Protein AF-A0A8J6TYE4-F1 (afdb_monomer)

Nearest PDB structures (foldseek):
  4r8o-assembly1_A  TM=8.008E-01  e=5.397E-01  Phocaeicola vulgatus ATCC 8482
  4r03-assembly1_A  TM=4.776E-01  e=2.380E-01  Parabacteroides distasonis ATCC 8503
  3dtd-assembly1_F-1  TM=4.925E-01  e=1.224E+00  Bartonella henselae
  3icy-assembly2_B-3  TM=2.908E-01  e=2.356E+00  Chlorobaculum tepidum

Foldseek 3Di:
DKDWDADPVRHTDFIKDKDFDADPVRHTAKIWIWTDDPPDDTHGQQWMWGWDADPVGHTPDIDITHQPPVRD

Secondary structure (DSSP, 8-state):
-EE--B-TTSPBPPEEEEEEEE-TTS-EEEEEEEEE-TTSPPEEEEEEEEEEE-TTS-EEEEEEEE--TT--

Sequence (72 aa):
MFTALSDENESTLGTHQTNYTYDQLNRIKSMEGYNRVLSQNPTSSGYSSNYSFDANGNLASLQRYAKDGNGV

pLDDT: mean 92.21, std 10.63, range [41.62, 98.44]

Organism: NCBI:txid2766479

Radius of gyration: 15.32 Å; Cα contacts (8 Å, |Δi|>4): 128; chains: 1; bounding box: 38×27×39 Å

Solvent-accessible surface area (backbone atoms only — not comparable to full-atom values): 4320 Å² total; per-residue (Å²): 92,78,50,75,49,56,51,99,82,70,48,76,46,79,30,39,33,41,48,74,43,62,48,100,84,74,45,72,34,35,39,43,34,25,41,46,51,89,99,52,79,68,40,78,58,45,40,36,36,41,44,41,58,46,96,88,65,49,82,67,44,79,48,78,46,64,56,45,102,83,71,111

Mean predicted aligned error: 4.62 Å

Structure (mmCIF, N/CA/C/O backbone):
data_AF-A0A8J6TYE4-F1
#
_entry.id   AF-A0A8J6TYE4-F1
#
loop_
_atom_site.group_PDB
_atom_site.id
_atom_site.type_symbol
_atom_site.label_atom_id
_atom_site.label_alt_id
_atom_site.label_comp_id
_atom_site.label_asym_id
_atom_site.label_entity_id
_atom_site.label_seq_id
_atom_site.pdbx_PDB_ins_code
_atom_site.Cartn_x
_atom_site.Cartn_y
_atom_site.Cartn_z
_atom_site.occupancy
_atom_site.B_iso_or_equiv
_atom_site.auth_seq_id
_atom_site.auth_comp_id
_atom_site.auth_asym_id
_atom_site.auth_atom_id
_atom_site.pdbx_PDB_model_num
ATOM 1 N N . MET A 1 1 ? 1.756 5.638 -2.339 1.00 94.00 1 MET A N 1
ATOM 2 C CA . MET A 1 1 ? 3.205 5.426 -2.134 1.00 94.00 1 MET A CA 1
ATOM 3 C C . MET A 1 1 ? 3.823 4.979 -3.449 1.00 94.00 1 MET A C 1
ATOM 5 O O . MET A 1 1 ? 3.178 4.219 -4.158 1.00 94.00 1 MET A O 1
ATOM 9 N N . PHE A 1 2 ? 5.027 5.448 -3.775 1.00 94.00 2 PHE A N 1
ATOM 10 C CA . PHE A 1 2 ? 5.778 5.011 -4.956 1.00 94.00 2 PHE A CA 1
ATOM 11 C C . PHE A 1 2 ? 7.092 4.369 -4.522 1.00 94.00 2 PHE A C 1
ATOM 13 O O . PHE A 1 2 ? 7.745 4.873 -3.608 1.00 94.00 2 PHE A O 1
ATOM 20 N N . THR A 1 3 ? 7.474 3.293 -5.197 1.00 94.88 3 THR A N 1
ATOM 21 C CA . THR A 1 3 ? 8.727 2.575 -4.981 1.00 94.88 3 THR A CA 1
ATOM 22 C C . THR A 1 3 ? 9.421 2.420 -6.324 1.00 94.88 3 THR A C 1
ATOM 24 O O . THR A 1 3 ? 8.902 1.761 -7.222 1.00 94.88 3 THR A O 1
ATOM 27 N N . ALA A 1 4 ? 10.580 3.056 -6.458 1.00 93.88 4 ALA A N 1
ATOM 28 C CA . ALA A 1 4 ? 11.473 2.902 -7.597 1.00 93.88 4 ALA A CA 1
ATOM 29 C C . ALA A 1 4 ? 12.692 2.091 -7.149 1.00 93.88 4 ALA A C 1
ATOM 31 O O . ALA A 1 4 ? 13.190 2.291 -6.041 1.00 93.88 4 ALA A O 1
ATOM 32 N N . LEU A 1 5 ? 13.133 1.164 -7.993 1.00 92.62 5 LEU A N 1
ATOM 33 C CA . LEU A 1 5 ? 14.241 0.251 -7.723 1.00 92.62 5 LEU A CA 1
ATOM 34 C C . LEU A 1 5 ? 15.151 0.203 -8.951 1.00 92.62 5 LEU A C 1
ATOM 36 O O . LEU A 1 5 ? 14.682 0.407 -10.071 1.00 92.62 5 LEU A O 1
ATOM 40 N N . SER A 1 6 ? 16.418 -0.123 -8.734 1.00 95.94 6 SER A N 1
ATOM 41 C CA . SER A 1 6 ? 17.346 -0.535 -9.786 1.00 95.94 6 SER A CA 1
ATOM 42 C C . SER A 1 6 ? 17.879 -1.928 -9.460 1.00 95.94 6 SER A C 1
ATOM 44 O O . SER A 1 6 ? 17.857 -2.335 -8.296 1.00 95.94 6 SER A O 1
ATOM 46 N N . ASP A 1 7 ? 18.311 -2.668 -10.475 1.00 95.25 7 ASP A N 1
ATOM 47 C CA . ASP A 1 7 ? 19.001 -3.942 -10.281 1.00 95.25 7 ASP A CA 1
ATOM 48 C C . ASP A 1 7 ? 20.467 -3.743 -9.844 1.00 95.25 7 ASP A C 1
ATOM 50 O O . ASP A 1 7 ? 20.937 -2.621 -9.641 1.00 95.25 7 ASP A O 1
ATOM 54 N N . GLU A 1 8 ? 21.200 -4.848 -9.690 1.00 96.75 8 GLU A N 1
ATOM 55 C CA . GLU A 1 8 ? 22.612 -4.844 -9.277 1.00 96.75 8 GLU A CA 1
ATOM 56 C C . GLU A 1 8 ? 23.551 -4.158 -10.288 1.00 96.75 8 GLU A C 1
ATOM 58 O O . GLU A 1 8 ? 24.678 -3.820 -9.937 1.00 96.75 8 GLU A O 1
ATOM 63 N N . ASN A 1 9 ? 23.092 -3.920 -11.520 1.00 97.00 9 ASN A N 1
ATOM 64 C CA . ASN A 1 9 ? 23.831 -3.226 -12.575 1.00 97.00 9 ASN A CA 1
ATOM 65 C C . ASN A 1 9 ? 23.362 -1.771 -12.755 1.00 97.00 9 ASN A C 1
ATOM 67 O O . ASN A 1 9 ? 23.628 -1.169 -13.795 1.00 97.00 9 ASN A O 1
ATOM 71 N N . GLU A 1 10 ? 22.631 -1.220 -11.780 1.00 93.31 10 GLU A N 1
ATOM 72 C CA . GLU A 1 10 ? 22.029 0.121 -11.819 1.00 93.31 10 GLU A CA 1
ATOM 73 C C . GLU A 1 10 ? 20.978 0.314 -12.930 1.00 93.31 10 GLU A C 1
ATOM 75 O O . GLU A 1 10 ? 20.545 1.437 -13.204 1.00 93.31 10 GLU A O 1
ATOM 80 N N . SER A 1 11 ? 20.492 -0.774 -13.536 1.00 94.62 11 SER A N 1
ATOM 81 C CA . SER A 1 11 ? 19.405 -0.713 -14.508 1.00 94.62 11 SER A CA 1
ATOM 82 C C . SER A 1 11 ? 18.086 -0.455 -13.791 1.00 94.62 11 SER A C 1
ATOM 84 O O . SER A 1 11 ? 17.725 -1.159 -12.847 1.00 94.62 11 SER A O 1
ATOM 86 N N . THR A 1 12 ? 17.338 0.555 -14.233 1.00 90.88 12 THR A N 1
ATOM 87 C CA . THR A 1 12 ? 16.065 0.927 -13.606 1.00 90.88 12 THR A CA 1
ATOM 88 C C . THR A 1 12 ? 15.016 -0.166 -13.795 1.00 90.88 12 THR A C 1
ATOM 90 O O . THR A 1 12 ? 14.692 -0.537 -14.926 1.00 90.88 12 THR A O 1
ATOM 93 N N . LEU A 1 13 ? 14.418 -0.620 -12.697 1.00 91.31 13 LEU A N 1
ATOM 94 C CA . LEU A 1 13 ? 13.256 -1.502 -12.695 1.00 91.31 13 LEU A CA 1
ATOM 95 C C . LEU A 1 13 ? 11.963 -0.677 -12.721 1.00 91.31 13 LEU A C 1
ATOM 97 O O . LEU A 1 13 ? 11.939 0.505 -12.373 1.00 91.31 13 LEU A O 1
ATOM 101 N N . GLY A 1 14 ? 10.862 -1.303 -13.142 1.00 90.19 14 GLY A N 1
ATOM 102 C CA . GLY A 1 14 ? 9.562 -0.636 -13.208 1.00 90.19 14 GLY A CA 1
ATOM 103 C C . GLY A 1 14 ? 9.132 -0.068 -11.851 1.00 90.19 14 GLY A C 1
ATOM 104 O O . GLY A 1 14 ? 9.153 -0.772 -10.841 1.00 90.19 14 GLY A O 1
ATOM 105 N N . THR A 1 15 ? 8.705 1.197 -11.830 1.00 94.00 15 THR A N 1
ATOM 106 C CA . THR A 1 15 ? 8.195 1.839 -10.613 1.00 94.00 15 THR A CA 1
ATOM 107 C C . THR A 1 15 ? 6.878 1.196 -10.194 1.00 94.00 15 THR A C 1
ATOM 109 O O . THR A 1 15 ? 5.921 1.1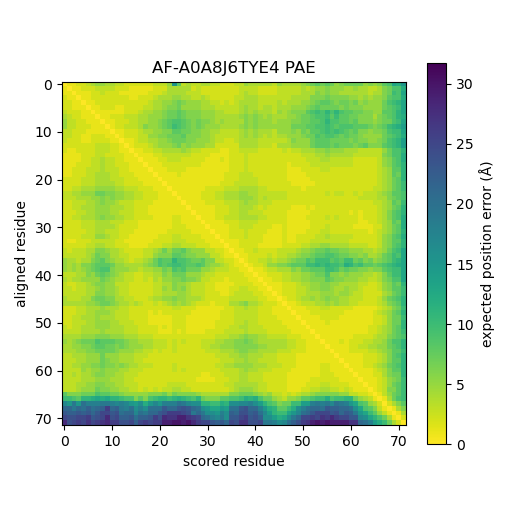35 -10.972 1.00 94.00 15 THR A O 1
ATOM 112 N N . HIS A 1 16 ? 6.796 0.778 -8.934 1.00 94.75 16 HIS A N 1
ATOM 113 C CA . HIS A 1 16 ? 5.557 0.301 -8.332 1.00 94.75 16 HIS A CA 1
ATOM 114 C C . HIS A 1 16 ? 4.852 1.437 -7.590 1.00 94.75 16 HIS A C 1
ATOM 116 O O . HIS A 1 16 ? 5.475 2.237 -6.889 1.00 94.75 16 HIS A O 1
ATOM 122 N N . GLN A 1 17 ? 3.539 1.526 -7.757 1.00 95.25 17 GLN A N 1
ATOM 123 C CA . GLN A 1 17 ? 2.671 2.451 -7.044 1.00 95.25 17 GLN A CA 1
ATOM 124 C C . GLN A 1 17 ? 1.716 1.646 -6.169 1.00 95.25 17 GLN A C 1
ATOM 126 O O . GLN A 1 17 ? 0.944 0.838 -6.670 1.00 95.25 17 GLN A O 1
ATOM 131 N N . THR A 1 18 ? 1.703 1.923 -4.869 1.00 96.19 18 THR A N 1
ATOM 132 C CA . THR A 1 18 ? 0.693 1.387 -3.953 1.00 96.19 18 THR A CA 1
ATOM 133 C C . THR A 1 18 ? -0.269 2.483 -3.513 1.00 96.19 18 THR A C 1
ATOM 135 O O . THR A 1 18 ? 0.151 3.500 -2.950 1.00 96.19 18 THR A O 1
ATOM 138 N N . ASN A 1 19 ? -1.561 2.263 -3.733 1.00 96.62 19 ASN A N 1
ATOM 139 C CA . ASN A 1 19 ? -2.635 3.109 -3.229 1.00 96.62 19 ASN A CA 1
ATOM 140 C C . ASN A 1 19 ? -3.205 2.508 -1.944 1.00 96.62 19 ASN A C 1
ATOM 142 O O . ASN A 1 19 ? -3.488 1.313 -1.894 1.00 96.62 19 ASN A O 1
ATOM 146 N N . TYR A 1 20 ? -3.396 3.351 -0.930 1.00 97.81 20 TYR A N 1
ATOM 147 C CA . TYR A 1 20 ? -4.014 2.976 0.339 1.00 97.81 20 TYR A CA 1
ATOM 148 C C . TYR A 1 20 ? -5.284 3.789 0.551 1.00 97.81 20 TYR A C 1
ATOM 150 O O . TYR A 1 20 ? -5.290 4.999 0.312 1.00 97.81 20 TYR A O 1
ATOM 158 N N . THR A 1 21 ? -6.340 3.139 1.030 1.00 98.19 21 THR A N 1
ATOM 159 C CA . THR A 1 21 ? -7.520 3.825 1.563 1.00 98.19 21 THR A CA 1
ATOM 160 C C . THR A 1 21 ? -7.610 3.604 3.058 1.00 98.19 21 THR A C 1
ATOM 162 O O . THR A 1 21 ? -7.083 2.620 3.582 1.00 98.19 21 THR A O 1
ATOM 165 N N . TYR A 1 22 ? -8.279 4.523 3.743 1.00 98.19 22 TYR A N 1
ATOM 166 C CA . TYR A 1 22 ? -8.346 4.536 5.194 1.00 98.19 22 TYR A CA 1
ATOM 167 C C . TYR A 1 22 ? -9.791 4.606 5.672 1.00 98.19 22 TYR A C 1
ATOM 169 O O . TYR A 1 22 ? -10.679 5.083 4.960 1.00 98.19 22 TYR A O 1
ATOM 177 N N . ASP A 1 23 ? -10.024 4.107 6.878 1.00 96.62 23 ASP A N 1
ATOM 178 C CA . ASP A 1 23 ? -11.259 4.353 7.609 1.00 96.62 23 ASP A CA 1
ATOM 179 C C . ASP A 1 23 ? -11.212 5.685 8.385 1.00 96.62 23 ASP A C 1
ATOM 181 O O . ASP A 1 23 ? -10.234 6.432 8.335 1.00 96.62 23 ASP A O 1
ATOM 185 N N . GLN A 1 24 ? -12.288 5.988 9.116 1.00 97.31 24 GLN A N 1
ATOM 186 C CA . GLN A 1 24 ? -12.422 7.225 9.900 1.00 97.31 24 GLN A CA 1
ATOM 187 C C . GLN A 1 24 ? -11.391 7.360 11.032 1.00 97.31 24 GLN A C 1
ATOM 189 O O . GLN A 1 24 ? -11.200 8.458 11.547 1.00 97.31 24 GLN A O 1
ATOM 194 N N . LEU A 1 25 ? -10.734 6.265 11.425 1.00 97.31 25 LEU A N 1
ATOM 195 C CA . LEU A 1 25 ? -9.711 6.235 12.469 1.00 97.31 25 LEU A CA 1
ATOM 196 C C . LEU A 1 25 ? -8.292 6.213 11.878 1.00 97.31 25 LEU A C 1
ATOM 198 O O . LEU A 1 25 ? -7.338 5.899 12.587 1.00 97.31 25 LEU A O 1
ATOM 202 N N . ASN A 1 26 ? -8.142 6.548 10.591 1.00 97.56 26 ASN A N 1
ATOM 203 C CA . ASN A 1 26 ? -6.877 6.533 9.852 1.00 97.56 26 ASN A CA 1
ATOM 204 C C . ASN A 1 26 ? -6.197 5.153 9.803 1.00 97.56 26 ASN A C 1
ATOM 206 O O . ASN A 1 26 ? -4.977 5.059 9.661 1.00 97.56 26 ASN A O 1
ATOM 210 N N . ARG A 1 27 ? -6.967 4.065 9.886 1.00 97.56 27 ARG A N 1
ATOM 211 C CA . ARG A 1 27 ? -6.453 2.699 9.707 1.00 97.56 27 ARG A CA 1
ATOM 212 C C . ARG A 1 27 ? -6.637 2.268 8.259 1.00 97.56 27 ARG A C 1
ATOM 214 O O . ARG A 1 27 ? -7.631 2.623 7.631 1.00 97.56 27 ARG A O 1
ATOM 221 N N . ILE A 1 28 ? -5.694 1.497 7.723 1.00 97.94 28 ILE A N 1
ATOM 222 C CA . ILE A 1 28 ? -5.724 1.054 6.321 1.00 97.94 28 ILE A CA 1
ATOM 223 C C . ILE A 1 28 ? -6.903 0.101 6.103 1.00 97.94 28 ILE A C 1
ATOM 225 O O . ILE A 1 28 ? -6.981 -0.937 6.747 1.00 97.94 28 ILE A O 1
ATOM 229 N N . LYS A 1 29 ? -7.784 0.435 5.160 1.00 97.88 29 LYS A N 1
ATOM 230 C CA . LYS A 1 29 ? -8.962 -0.342 4.749 1.00 97.88 29 LYS A CA 1
ATOM 231 C C . LYS A 1 29 ? -8.701 -1.173 3.497 1.00 97.88 29 LYS A C 1
ATOM 233 O O . LYS A 1 29 ? -9.157 -2.312 3.401 1.00 97.88 29 LYS A O 1
ATOM 238 N N . SER A 1 30 ? -7.984 -0.608 2.531 1.00 97.94 30 SER A N 1
ATOM 239 C CA . SER A 1 30 ? -7.588 -1.318 1.318 1.00 97.94 30 SER A CA 1
ATOM 240 C C . SER A 1 30 ? -6.208 -0.889 0.845 1.00 97.94 30 SER A C 1
ATOM 242 O O . SER A 1 30 ? -5.765 0.234 1.095 1.00 97.94 30 SER A O 1
ATOM 244 N N . MET A 1 31 ? -5.546 -1.813 0.161 1.00 97.81 31 MET A N 1
ATOM 245 C CA . MET A 1 31 ? -4.277 -1.630 -0.525 1.00 97.81 31 MET A CA 1
ATOM 246 C C . MET A 1 31 ? -4.424 -2.154 -1.953 1.00 97.81 31 MET A C 1
ATOM 248 O O . MET A 1 31 ? -4.845 -3.292 -2.147 1.00 97.81 31 MET A O 1
ATOM 252 N N . GLU A 1 32 ? -4.032 -1.361 -2.943 1.00 97.00 32 GLU A N 1
ATOM 253 C CA . GLU A 1 32 ? -4.003 -1.767 -4.351 1.00 97.00 32 GLU A CA 1
ATOM 254 C C . GLU A 1 32 ? -2.661 -1.396 -4.982 1.00 97.00 32 GLU A C 1
ATOM 256 O O . GLU A 1 32 ? -2.214 -0.250 -4.884 1.00 97.00 32 GLU A O 1
ATOM 261 N N . GLY A 1 33 ? -2.012 -2.375 -5.614 1.00 95.44 33 GLY A N 1
ATOM 262 C CA . GLY A 1 33 ? -0.750 -2.193 -6.319 1.00 95.44 33 GLY A CA 1
ATOM 263 C C . GLY A 1 33 ? -0.939 -1.934 -7.813 1.00 95.44 33 GLY A C 1
ATOM 264 O O . GLY A 1 33 ? -1.797 -2.529 -8.467 1.00 95.44 33 GLY A O 1
ATOM 265 N N . TYR A 1 34 ? -0.089 -1.075 -8.365 1.00 95.06 34 TYR A N 1
ATOM 266 C CA . TYR A 1 34 ? -0.081 -0.683 -9.767 1.00 95.06 34 TYR A CA 1
ATOM 267 C C . TYR A 1 34 ? 1.350 -0.631 -10.310 1.00 95.06 34 TYR A C 1
ATOM 269 O O . TYR A 1 34 ? 2.266 -0.154 -9.641 1.00 95.06 34 TYR A O 1
ATOM 277 N N . ASN A 1 35 ? 1.534 -1.060 -11.556 1.00 94.12 35 ASN A N 1
ATOM 278 C CA . ASN A 1 35 ? 2.752 -0.817 -12.319 1.00 94.12 35 ASN A CA 1
ATOM 279 C C . ASN A 1 35 ? 2.656 0.564 -12.976 1.00 94.12 35 ASN A C 1
AT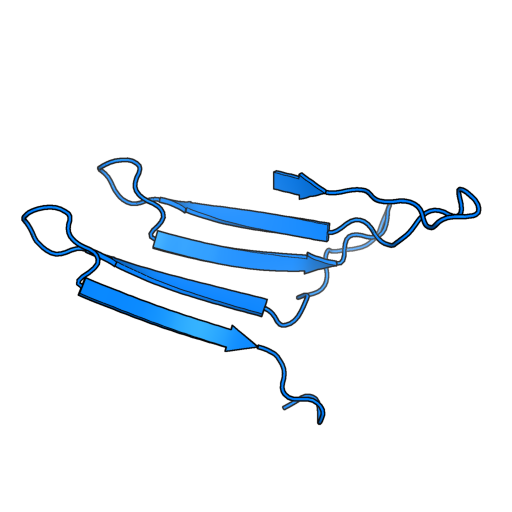OM 281 O O . ASN A 1 35 ? 1.685 0.868 -13.682 1.00 94.12 35 ASN A O 1
ATOM 285 N N . ARG A 1 36 ? 3.662 1.410 -12.744 1.00 92.00 36 ARG A N 1
ATOM 286 C CA . ARG A 1 36 ? 3.701 2.795 -13.219 1.00 92.00 36 ARG A CA 1
ATOM 287 C C . ARG A 1 36 ? 4.734 2.941 -14.331 1.00 92.00 36 ARG A C 1
ATOM 289 O O . ARG A 1 36 ? 5.926 2.756 -14.111 1.00 92.00 36 ARG A O 1
ATOM 296 N N . VAL A 1 37 ? 4.269 3.382 -15.496 1.00 90.12 37 VAL A N 1
ATOM 297 C CA . VAL A 1 37 ? 5.118 3.845 -16.600 1.00 90.12 37 VAL A CA 1
ATOM 298 C C . VAL A 1 37 ? 4.828 5.325 -16.841 1.00 90.12 37 VAL A C 1
ATOM 300 O O . VAL A 1 37 ? 3.672 5.758 -16.776 1.00 90.12 37 VAL A O 1
ATOM 303 N N . LEU A 1 38 ? 5.878 6.121 -17.063 1.00 86.19 38 LEU A N 1
ATOM 304 C CA . LEU A 1 38 ? 5.736 7.548 -17.356 1.00 86.19 38 LEU A CA 1
ATOM 305 C C . LEU A 1 38 ? 4.865 7.748 -18.602 1.00 86.19 38 LEU A C 1
ATOM 307 O O . LEU A 1 38 ? 4.959 6.994 -19.568 1.00 86.19 38 LEU A O 1
ATOM 311 N N . SER A 1 39 ? 4.000 8.762 -18.556 1.00 89.75 39 SER A N 1
ATOM 312 C CA . SER A 1 39 ? 3.071 9.111 -19.643 1.00 89.75 39 SER A CA 1
ATOM 313 C C . SER A 1 39 ? 2.048 8.027 -20.019 1.00 89.75 39 SER A C 1
ATOM 315 O O . SER A 1 39 ? 1.398 8.139 -21.054 1.00 89.75 39 SER A O 1
ATOM 3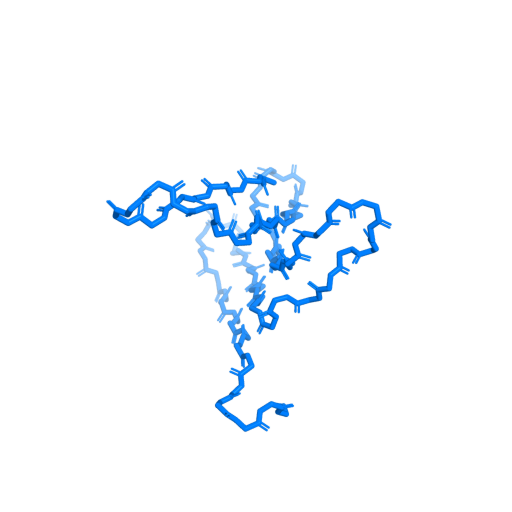17 N N . GLN A 1 40 ? 1.859 7.004 -19.181 1.00 90.94 40 GLN A N 1
ATOM 318 C CA . GLN A 1 40 ? 0.820 5.985 -19.348 1.00 90.94 40 GLN A CA 1
ATOM 319 C C . GLN A 1 40 ? -0.110 5.950 -18.135 1.00 90.94 40 GLN A C 1
ATOM 321 O O . GLN A 1 40 ? 0.245 6.410 -17.045 1.00 90.94 40 GLN A O 1
ATOM 326 N N . ASN A 1 41 ? -1.304 5.384 -18.307 1.00 92.12 41 ASN A N 1
ATOM 327 C CA . ASN A 1 41 ? -2.172 5.084 -17.172 1.00 92.12 41 ASN A CA 1
ATOM 328 C C . ASN A 1 41 ? -1.565 3.935 -16.346 1.00 92.12 41 ASN A C 1
ATOM 330 O O . ASN A 1 41 ? -1.056 2.980 -16.937 1.00 92.12 41 ASN A O 1
ATOM 334 N N . PRO A 1 42 ? -1.594 4.002 -15.000 1.00 92.00 42 PRO A N 1
ATOM 335 C CA . PRO A 1 42 ? -1.155 2.890 -14.163 1.00 92.00 42 PRO A CA 1
ATOM 336 C C . PRO A 1 42 ? -1.951 1.622 -14.487 1.00 92.00 42 PRO A C 1
ATOM 338 O O . PRO A 1 42 ? -3.173 1.669 -14.625 1.00 92.00 42 PRO A O 1
ATOM 341 N N . THR A 1 43 ? -1.262 0.489 -14.587 1.00 93.44 43 THR A N 1
ATOM 342 C CA . THR A 1 43 ? -1.901 -0.820 -14.790 1.00 93.44 43 THR A CA 1
ATOM 343 C C . THR A 1 43 ? -1.901 -1.586 -13.477 1.00 93.44 43 THR A C 1
ATOM 345 O O . THR A 1 43 ? -0.955 -1.459 -12.705 1.00 93.44 43 THR A O 1
ATOM 348 N N . SER A 1 44 ? -2.953 -2.356 -13.185 1.00 92.75 44 SER A N 1
ATOM 349 C CA . SER A 1 44 ? -2.994 -3.154 -11.951 1.00 92.75 44 SER A CA 1
ATOM 350 C C . SER A 1 44 ? -1.789 -4.092 -11.892 1.00 92.75 44 SER A C 1
ATOM 352 O O . SER A 1 44 ? -1.508 -4.809 -12.854 1.00 92.75 44 SER A O 1
ATOM 354 N N . SER A 1 45 ? -1.084 -4.104 -10.758 1.00 91.44 45 SER A N 1
ATOM 355 C CA . SER A 1 45 ? 0.012 -5.050 -10.537 1.00 91.44 45 SER A CA 1
ATOM 356 C C . SER A 1 45 ? -0.499 -6.456 -10.219 1.00 91.44 45 SER A C 1
ATOM 358 O O . SER A 1 45 ? 0.305 -7.366 -10.054 1.00 91.44 45 SER A O 1
ATOM 360 N N . GLY A 1 46 ? -1.819 -6.636 -10.093 1.00 90.88 46 GLY A N 1
ATOM 361 C CA . GLY A 1 46 ? -2.442 -7.907 -9.733 1.00 90.88 46 GLY A CA 1
ATOM 362 C C . GLY A 1 46 ? -2.374 -8.238 -8.243 1.00 90.88 46 GLY A C 1
ATOM 363 O O . GLY A 1 46 ? -2.826 -9.307 -7.856 1.00 90.88 46 GLY A O 1
ATOM 364 N N . TYR A 1 47 ? -1.842 -7.341 -7.409 1.00 91.44 47 TYR A N 1
ATOM 365 C CA . TYR A 1 47 ? -1.787 -7.516 -5.959 1.00 91.44 47 TYR A CA 1
ATOM 366 C C . TYR A 1 47 ? -2.682 -6.487 -5.275 1.00 91.44 47 TYR A C 1
ATOM 368 O O . TYR A 1 47 ? -2.543 -5.282 -5.503 1.00 91.44 47 TYR A O 1
ATOM 376 N N . SER A 1 48 ? -3.581 -6.950 -4.413 1.00 96.12 48 SER A N 1
ATOM 377 C CA . SER A 1 48 ? -4.409 -6.083 -3.576 1.00 96.12 48 SER A CA 1
ATOM 378 C C . SER A 1 48 ? -4.751 -6.749 -2.248 1.00 96.12 48 SER A C 1
ATOM 380 O O . SER A 1 48 ? -4.560 -7.952 -2.046 1.00 96.12 48 SER A O 1
ATOM 382 N N . SER A 1 49 ? -5.195 -5.958 -1.279 1.00 97.56 49 SER A N 1
ATOM 383 C CA . SER A 1 49 ? -5.600 -6.453 0.032 1.00 97.56 49 SER A CA 1
ATOM 384 C C . SER A 1 49 ? -6.710 -5.605 0.633 1.00 97.56 49 SER A C 1
ATOM 386 O O . SER A 1 49 ? -6.696 -4.383 0.504 1.00 97.56 49 SER A O 1
ATOM 388 N N . ASN A 1 50 ? -7.637 -6.261 1.328 1.00 98.25 50 ASN A N 1
ATOM 389 C CA . ASN A 1 50 ? -8.697 -5.619 2.099 1.00 98.25 50 ASN A CA 1
ATOM 390 C C . ASN A 1 50 ? -8.576 -6.001 3.572 1.00 98.25 50 ASN A C 1
ATOM 392 O O . ASN A 1 50 ? -8.336 -7.166 3.909 1.00 98.25 50 ASN A O 1
ATOM 396 N N . TYR A 1 51 ? -8.788 -5.011 4.431 1.00 98.44 51 TYR A N 1
ATOM 397 C CA . TYR A 1 51 ? -8.642 -5.111 5.875 1.00 98.44 51 TYR A CA 1
ATOM 398 C C . TYR A 1 51 ? -9.949 -4.682 6.542 1.00 98.44 51 TYR A C 1
ATOM 400 O O . TYR A 1 51 ? -10.591 -3.719 6.119 1.00 98.44 51 TYR A O 1
ATOM 408 N N . SER A 1 52 ? -10.334 -5.380 7.606 1.00 98.12 52 SER A N 1
ATOM 409 C CA . SER A 1 52 ? -11.368 -4.906 8.525 1.00 98.12 52 SER A CA 1
ATOM 410 C C . SER A 1 52 ? -10.882 -5.036 9.956 1.00 98.12 52 SER A C 1
ATOM 412 O O . SER A 1 52 ? -10.042 -5.885 10.259 1.00 98.12 52 SER A O 1
ATOM 414 N N . PHE A 1 53 ? -11.409 -4.185 1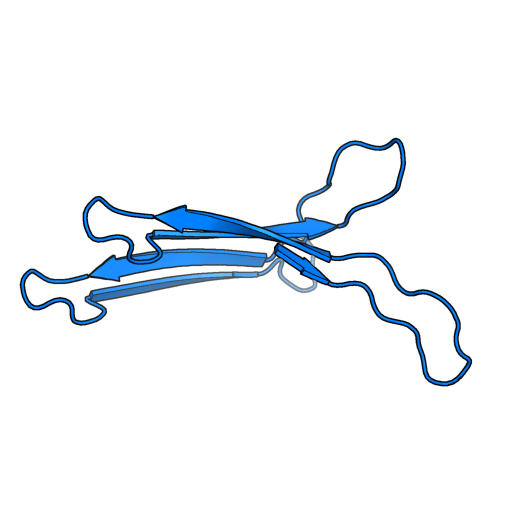0.828 1.00 98.44 53 PHE A N 1
ATOM 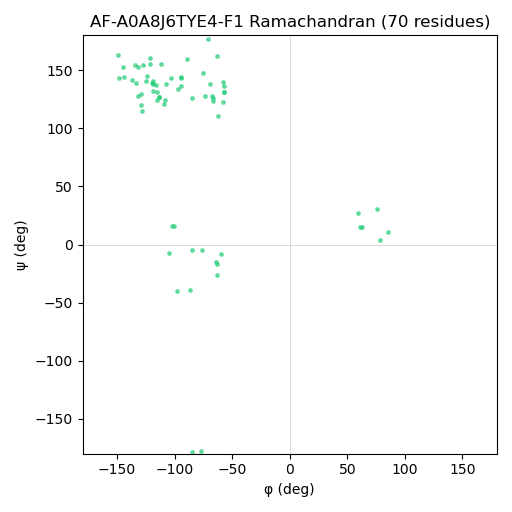415 C CA . PHE A 1 53 ? -11.048 -4.156 12.235 1.00 98.44 53 PHE A CA 1
ATOM 416 C C . PHE A 1 53 ? -12.297 -4.315 13.086 1.00 98.44 53 PHE A C 1
ATOM 418 O O . PHE A 1 53 ? -13.364 -3.813 12.725 1.00 98.44 53 PHE A O 1
ATOM 425 N N . ASP A 1 54 ? -12.157 -4.998 14.216 1.00 97.31 54 ASP A N 1
ATOM 426 C CA . ASP A 1 54 ? -13.195 -5.029 15.236 1.00 97.31 54 ASP A CA 1
ATOM 427 C C . ASP A 1 54 ? -13.299 -3.668 15.958 1.00 97.31 54 ASP A C 1
ATOM 429 O O . ASP A 1 54 ? -12.537 -2.724 15.705 1.00 97.31 54 ASP A O 1
ATOM 433 N N . ALA A 1 55 ? -14.264 -3.559 16.872 1.00 96.31 55 ALA A N 1
ATOM 434 C CA . ALA A 1 55 ? -14.484 -2.3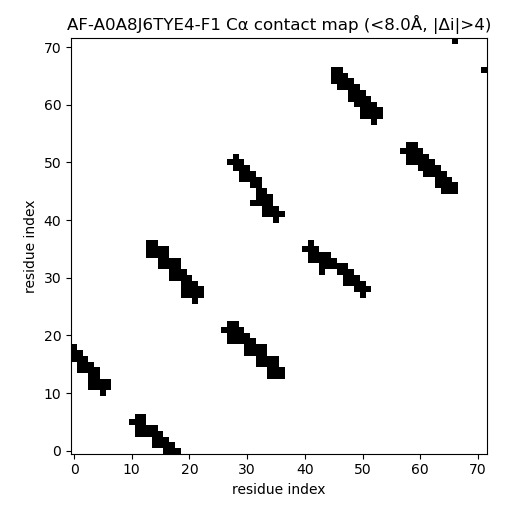43 17.653 1.00 96.31 55 ALA A CA 1
ATOM 435 C C . ALA A 1 55 ? -13.294 -1.974 18.560 1.00 96.31 55 ALA A C 1
ATOM 437 O O . ALA A 1 55 ? -13.101 -0.798 18.857 1.00 96.31 55 ALA A O 1
ATOM 438 N N . ASN A 1 56 ? -12.480 -2.955 18.964 1.00 97.12 56 ASN A N 1
ATOM 439 C CA . ASN A 1 56 ? -11.282 -2.746 19.778 1.00 97.12 56 ASN A CA 1
ATOM 440 C C . ASN A 1 56 ? -10.053 -2.387 18.925 1.00 97.12 56 ASN A C 1
ATOM 442 O O . ASN A 1 56 ? -8.993 -2.077 19.463 1.00 97.12 56 ASN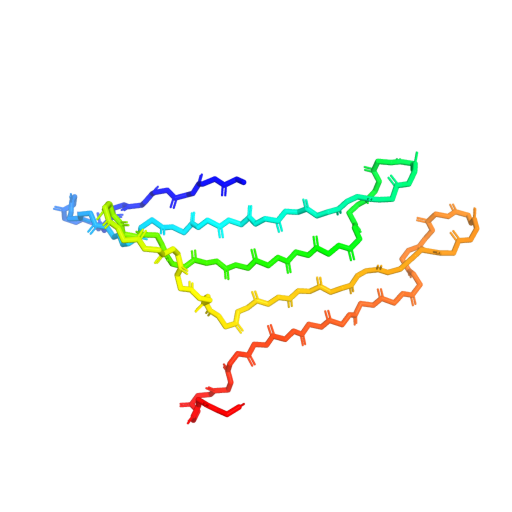 A O 1
ATOM 446 N N . GLY A 1 57 ? -10.188 -2.411 17.597 1.00 95.88 57 GLY A N 1
ATOM 447 C CA . GLY A 1 57 ? -9.127 -2.109 16.649 1.00 95.88 57 GLY A CA 1
ATOM 448 C C . GLY A 1 57 ? -8.223 -3.280 16.295 1.00 95.88 57 GLY A C 1
ATOM 449 O O . GLY A 1 57 ? -7.226 -3.067 15.605 1.00 95.88 57 GLY A O 1
ATOM 450 N N . ASN A 1 58 ? -8.572 -4.505 16.687 1.00 98.00 58 ASN A N 1
ATOM 451 C CA . ASN A 1 58 ? -7.859 -5.690 16.226 1.00 98.00 58 ASN A CA 1
ATOM 452 C C . ASN A 1 58 ? -8.248 -6.005 14.782 1.00 98.00 58 ASN A C 1
ATOM 454 O O . ASN A 1 58 ? -9.389 -5.785 14.375 1.00 98.00 58 ASN A O 1
ATOM 458 N N . LEU A 1 59 ? -7.308 -6.552 14.009 1.00 98.00 59 LEU A N 1
ATOM 459 C CA . LEU A 1 59 ? -7.576 -7.021 12.652 1.00 98.00 59 LEU A CA 1
ATOM 460 C C . LEU A 1 59 ? -8.614 -8.152 12.698 1.00 98.00 59 LEU A C 1
ATOM 462 O O . LEU A 1 59 ? -8.322 -9.249 13.167 1.00 98.00 59 LEU A O 1
ATOM 466 N N . ALA A 1 60 ? -9.815 -7.877 12.198 1.00 98.06 60 ALA A N 1
ATOM 467 C CA . ALA A 1 60 ? -10.917 -8.829 12.152 1.00 98.06 60 ALA A CA 1
ATOM 468 C C . ALA A 1 60 ? -10.869 -9.691 10.884 1.00 98.06 60 ALA A C 1
ATOM 470 O O . ALA A 1 60 ? -11.124 -10.892 10.940 1.00 98.06 60 ALA A O 1
ATOM 471 N N . SER A 1 61 ? -10.512 -9.106 9.735 1.00 98.00 61 SER A N 1
ATOM 472 C CA . SER A 1 61 ? -10.353 -9.859 8.488 1.00 98.00 61 SER A CA 1
ATOM 473 C C . SER A 1 61 ? -9.216 -9.332 7.628 1.00 98.00 61 SER A C 1
ATOM 475 O O . SER A 1 61 ? -9.051 -8.120 7.486 1.00 98.00 61 SER A O 1
ATOM 477 N N . LEU A 1 62 ? -8.529 -10.253 6.953 1.00 97.81 62 LEU A N 1
ATOM 478 C CA . LEU A 1 62 ? -7.562 -9.964 5.903 1.00 97.81 62 LEU A CA 1
ATOM 479 C C . LEU A 1 62 ? -7.888 -10.794 4.665 1.00 97.81 62 LEU A C 1
ATOM 481 O O . LEU A 1 62 ? -7.863 -12.022 4.711 1.00 97.81 62 LEU A O 1
ATOM 485 N N . GLN A 1 63 ? -8.149 -10.118 3.553 1.00 97.69 63 GLN A N 1
ATOM 486 C CA . GLN A 1 63 ? -8.298 -10.741 2.240 1.00 97.69 63 GLN A CA 1
ATOM 487 C C . GLN A 1 63 ? -7.147 -10.275 1.365 1.00 97.69 63 GLN A C 1
ATOM 489 O O . GLN A 1 63 ? -6.913 -9.073 1.257 1.00 97.69 63 GLN A O 1
ATOM 494 N N . ARG A 1 64 ? -6.427 -11.220 0.762 1.00 95.38 64 ARG A N 1
ATOM 495 C CA . ARG A 1 64 ? -5.299 -10.945 -0.128 1.00 95.38 64 ARG A CA 1
ATOM 496 C C . ARG A 1 64 ? -5.614 -11.493 -1.503 1.00 95.38 64 ARG A C 1
ATOM 498 O O . ARG A 1 64 ? -6.007 -12.650 -1.622 1.00 95.38 64 ARG A O 1
ATOM 505 N N . TYR A 1 65 ? -5.396 -10.663 -2.507 1.00 92.88 65 TYR A N 1
ATOM 506 C CA . TYR A 1 65 ? -5.527 -11.026 -3.903 1.00 92.88 65 TYR A CA 1
ATOM 507 C C . TYR A 1 65 ? -4.149 -10.921 -4.530 1.00 92.88 65 TYR A C 1
ATOM 509 O O . TYR A 1 65 ? -3.433 -9.935 -4.341 1.00 92.88 65 TYR A O 1
ATOM 517 N N . ALA A 1 66 ? -3.784 -11.969 -5.242 1.00 89.81 66 ALA A N 1
ATOM 518 C CA . ALA A 1 66 ? -2.619 -12.015 -6.091 1.00 89.81 66 ALA A CA 1
ATOM 519 C C . ALA A 1 66 ? -3.083 -12.621 -7.407 1.00 89.81 66 ALA A C 1
ATOM 521 O O . ALA A 1 66 ? -3.864 -13.574 -7.400 1.00 89.81 66 ALA A O 1
ATOM 522 N N . LYS A 1 67 ? -2.604 -12.073 -8.518 1.00 80.44 67 LYS A N 1
ATOM 523 C CA . LYS A 1 67 ? -2.743 -12.709 -9.820 1.00 80.44 67 LYS A CA 1
ATOM 524 C C . LYS A 1 67 ? -2.081 -14.082 -9.721 1.00 80.44 67 LYS A C 1
ATOM 526 O O . LYS A 1 67 ? -0.914 -14.164 -9.329 1.00 80.44 67 LYS A O 1
ATOM 531 N N . ASP A 1 68 ? -2.827 -15.147 -9.999 1.00 70.19 68 ASP A N 1
ATOM 532 C CA . ASP A 1 68 ? -2.233 -16.475 -10.047 1.00 70.19 68 ASP A CA 1
ATOM 533 C C . ASP A 1 68 ? -1.189 -16.532 -11.182 1.00 70.19 68 ASP A C 1
ATOM 535 O O . ASP A 1 68 ? -1.152 -15.676 -12.073 1.00 70.19 68 ASP A O 1
ATOM 539 N N . GLY A 1 69 ? -0.296 -17.524 -11.159 1.00 58.72 69 GLY A N 1
A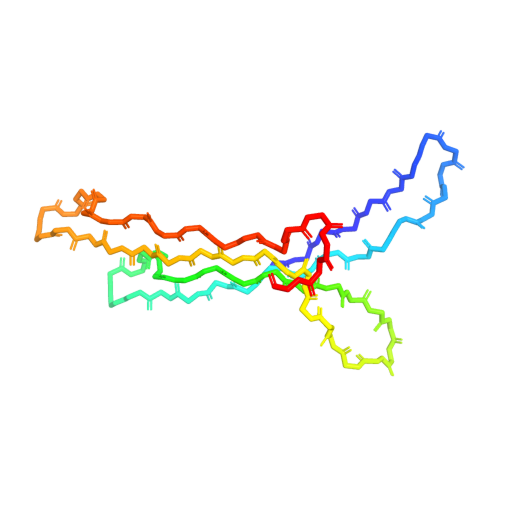TOM 54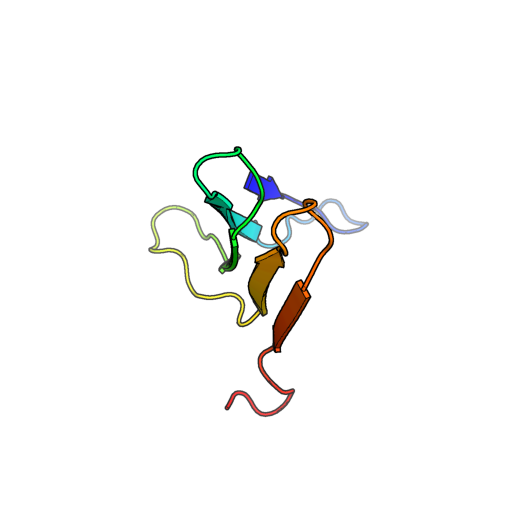0 C CA . GLY A 1 69 ? 0.727 -17.679 -12.204 1.00 58.72 69 GLY A CA 1
ATOM 541 C C . GLY A 1 69 ? 0.158 -17.865 -13.622 1.00 58.72 69 GLY A C 1
ATOM 542 O O . GLY A 1 69 ? 0.923 -17.830 -14.582 1.00 58.72 69 GLY A O 1
ATOM 543 N N . ASN A 1 70 ? -1.164 -18.031 -13.753 1.00 59.44 70 ASN A N 1
ATOM 544 C CA . ASN A 1 70 ? -1.893 -18.233 -15.004 1.00 59.44 70 ASN A CA 1
ATOM 545 C C . ASN A 1 70 ? -2.660 -16.984 -15.470 1.00 59.44 70 ASN A C 1
ATOM 547 O O . ASN A 1 70 ? -3.162 -16.948 -16.591 1.00 59.44 70 ASN A O 1
ATOM 551 N N . GLY A 1 71 ? -2.705 -15.937 -14.652 1.00 51.53 71 GLY A N 1
ATOM 552 C CA . GLY A 1 71 ? -3.276 -14.655 -14.995 1.00 51.53 71 GLY A CA 1
ATOM 553 C C . GLY A 1 71 ? -4.796 -14.556 -15.017 1.00 51.53 71 GLY A C 1
ATOM 554 O O . GLY A 1 71 ? -5.286 -13.710 -15.771 1.00 51.53 71 GLY A O 1
ATOM 555 N N . VAL A 1 72 ? -5.506 -15.332 -14.191 1.00 41.62 72 VAL A N 1
ATOM 556 C CA . VAL A 1 72 ? -6.970 -15.239 -14.003 1.00 41.62 72 VAL A CA 1
ATOM 557 C C . VAL A 1 72 ? -7.352 -14.809 -12.592 1.00 41.62 72 VAL A C 1
ATOM 559 O O . VAL A 1 72 ? -6.770 -15.331 -11.618 1.00 41.62 72 VAL A O 1
#